Protein AF-A0AAV4H2H3-F1 (afdb_monomer)

Mean predicted aligned error: 12.53 Å

pLDDT: mean 71.93, std 10.94, range [43.22, 87.69]

Radius of gyration: 20.44 Å; Cα contacts (8 Å, |Δi|>4): 26; chains: 1; bounding box: 46×35×58 Å

Organism: NCBI:txid1093978

Solvent-accessible surface area (backbone atoms only — not comparable to full-atom values): 6249 Å² total; per-residue (Å²): 137,91,78,90,56,102,70,83,74,75,94,74,80,54,71,66,61,53,30,63,75,64,73,47,76,57,66,66,61,58,50,51,55,53,51,52,53,50,51,44,55,45,59,56,46,66,82,89,41,76,61,50,53,61,79,68,62,70,80,91,57,91,74,62,92,84,56,74,91,72,46,74,64,57,55,47,51,54,53,38,60,72,64,80,49,54,73,68,59,52,49,54,64,45,64,104

Secondary structure (DSSP, 8-state):
---SSS----S---HHHHHHHHTPPPHHHHHHHHHHHHHHHHHTS-TTSHHHHHHH----S---TTS-S--HHHHHHHHHHHTT--HHHHHHHHH-

Sequence (96 aa):
MKRIISIRWPDIVSNADSWENTQQQPMRVKMTKRKWRWIGHTLRKPRQGFTTQSLVWNPLRRIARERPRTTCKIETEVEVASTEKTWKELEEIASR

Structure (mmCIF, N/CA/C/O backbone):
data_AF-A0AAV4H2H3-F1
#
_entry.id   AF-A0AAV4H2H3-F1
#
loop_
_atom_site.group_PDB
_atom_site.id
_atom_site.type_symbol
_atom_site.label_atom_id
_atom_site.label_alt_id
_atom_site.label_comp_id
_atom_site.label_asym_id
_atom_site.label_entity_id
_atom_site.label_seq_id
_atom_site.pdbx_PDB_ins_code
_atom_site.Cartn_x
_atom_site.Cartn_y
_atom_site.Cartn_z
_atom_site.occupancy
_atom_site.B_iso_or_equiv
_atom_site.auth_seq_id
_atom_site.auth_comp_id
_atom_site.auth_asym_id
_atom_site.auth_atom_id
_atom_site.pdbx_PDB_model_num
ATOM 1 N N . MET A 1 1 ? 21.384 8.048 -33.868 1.00 50.41 1 MET A N 1
ATOM 2 C CA . MET A 1 1 ? 21.878 6.815 -33.211 1.00 50.41 1 MET A CA 1
ATOM 3 C C . MET A 1 1 ? 23.384 6.917 -32.995 1.00 50.41 1 MET A C 1
ATOM 5 O O . MET A 1 1 ? 24.111 7.023 -33.976 1.00 50.41 1 MET A O 1
ATOM 9 N N . LYS A 1 2 ? 23.855 6.945 -31.741 1.00 51.78 2 LYS A N 1
ATOM 10 C CA . LYS A 1 2 ? 25.292 6.986 -31.410 1.00 51.78 2 LYS A CA 1
ATOM 11 C C . LYS A 1 2 ? 25.817 5.554 -31.267 1.00 51.78 2 LYS A C 1
ATOM 13 O O . LYS A 1 2 ? 25.482 4.864 -30.314 1.00 51.78 2 LYS A O 1
ATOM 18 N N . ARG A 1 3 ? 26.602 5.116 -32.252 1.00 52.34 3 ARG A N 1
ATOM 19 C CA . ARG A 1 3 ? 27.241 3.794 -32.345 1.00 52.34 3 ARG A CA 1
ATOM 20 C C . ARG A 1 3 ? 28.724 3.993 -32.040 1.00 52.34 3 ARG A C 1
ATOM 22 O O . ARG A 1 3 ? 29.484 4.331 -32.936 1.00 52.34 3 ARG A O 1
ATOM 29 N N . ILE A 1 4 ? 29.111 3.905 -30.772 1.00 60.72 4 ILE A N 1
ATOM 30 C CA . ILE A 1 4 ? 30.532 4.038 -30.391 1.00 60.72 4 ILE A CA 1
ATOM 31 C C . ILE A 1 4 ? 31.162 2.660 -30.148 1.00 60.72 4 ILE A C 1
ATOM 33 O O . ILE A 1 4 ? 32.369 2.508 -30.250 1.00 60.72 4 ILE A O 1
ATOM 37 N N . ILE A 1 5 ? 30.347 1.624 -29.950 1.00 68.00 5 ILE A N 1
ATOM 38 C CA . ILE A 1 5 ? 30.743 0.212 -29.913 1.00 68.00 5 ILE A CA 1
ATOM 39 C C . ILE A 1 5 ? 29.526 -0.558 -30.455 1.00 68.00 5 ILE A C 1
ATOM 41 O O . ILE A 1 5 ? 28.404 -0.072 -30.310 1.00 68.00 5 ILE A O 1
ATOM 45 N N . SER A 1 6 ? 29.702 -1.696 -31.123 1.00 63.84 6 SER A N 1
ATOM 46 C CA . SER A 1 6 ? 28.677 -2.514 -31.814 1.00 63.84 6 SER A CA 1
ATOM 47 C C . SER A 1 6 ? 27.568 -3.112 -30.919 1.00 63.84 6 SER A C 1
ATOM 49 O O . SER A 1 6 ? 26.986 -4.145 -31.236 1.00 63.84 6 SER A O 1
ATOM 51 N N . ILE A 1 7 ? 27.245 -2.464 -29.805 1.00 71.12 7 ILE A N 1
ATOM 52 C CA . ILE A 1 7 ? 26.227 -2.858 -28.840 1.00 71.12 7 ILE A CA 1
ATOM 53 C C . ILE A 1 7 ? 24.941 -2.094 -29.173 1.00 71.12 7 ILE A C 1
ATOM 55 O O . ILE A 1 7 ? 24.898 -0.861 -29.138 1.00 71.12 7 ILE A O 1
ATOM 59 N N . ARG A 1 8 ? 23.886 -2.832 -29.533 1.00 66.50 8 ARG A N 1
ATOM 60 C CA . ARG A 1 8 ? 22.549 -2.286 -29.793 1.00 66.50 8 ARG A CA 1
ATOM 61 C C . ARG A 1 8 ? 21.859 -2.028 -28.455 1.00 66.50 8 ARG A C 1
ATOM 63 O O . ARG A 1 8 ? 21.451 -2.971 -27.787 1.00 66.50 8 ARG A O 1
ATOM 70 N N . TRP A 1 9 ? 21.728 -0.762 -28.071 1.00 68.50 9 TRP A N 1
ATOM 71 C CA . TRP A 1 9 ? 20.892 -0.387 -26.934 1.00 68.50 9 TRP A CA 1
ATOM 72 C C . TRP A 1 9 ? 19.415 -0.517 -27.328 1.00 68.50 9 TRP A C 1
ATOM 74 O O . TRP A 1 9 ? 19.046 -0.011 -28.390 1.00 68.50 9 TRP A O 1
ATOM 84 N N . PRO A 1 10 ? 18.568 -1.195 -26.534 1.00 64.25 10 PRO A N 1
ATOM 85 C CA . PRO A 1 10 ? 17.128 -1.087 -26.715 1.00 64.25 10 PRO A CA 1
ATOM 86 C C . PRO A 1 10 ? 16.713 0.366 -26.456 1.00 64.25 10 PRO A C 1
ATOM 88 O O . PRO A 1 10 ? 16.971 0.906 -25.382 1.00 64.25 10 PRO A O 1
ATOM 91 N N . ASP A 1 11 ? 16.100 1.004 -27.456 1.00 69.88 11 ASP A N 1
ATOM 92 C CA . ASP A 1 11 ? 15.729 2.424 -27.405 1.00 69.88 11 ASP A CA 1
ATOM 93 C C . ASP A 1 11 ? 14.647 2.722 -26.343 1.00 69.88 11 ASP A C 1
ATOM 95 O O . ASP A 1 11 ? 14.519 3.863 -25.905 1.00 69.88 11 ASP A O 1
ATOM 99 N N . ILE A 1 12 ? 13.885 1.711 -25.897 1.00 71.94 12 ILE A N 1
ATOM 100 C CA . ILE A 1 12 ? 12.853 1.825 -24.854 1.00 71.94 12 ILE A CA 1
ATOM 101 C C . ILE A 1 12 ? 12.788 0.500 -24.079 1.00 71.94 12 ILE A C 1
ATOM 103 O O . ILE A 1 12 ? 12.283 -0.493 -24.594 1.00 71.94 12 ILE A O 1
ATOM 107 N N . VAL A 1 13 ? 13.290 0.466 -22.842 1.00 74.88 13 VAL A N 1
ATOM 108 C CA . VAL A 1 13 ? 13.047 -0.659 -21.922 1.00 74.88 13 VAL A CA 1
ATOM 109 C C . VAL A 1 13 ? 11.804 -0.330 -21.109 1.00 74.88 13 VAL A C 1
ATOM 111 O O . VAL A 1 13 ? 11.798 0.634 -20.342 1.00 74.88 13 VAL A O 1
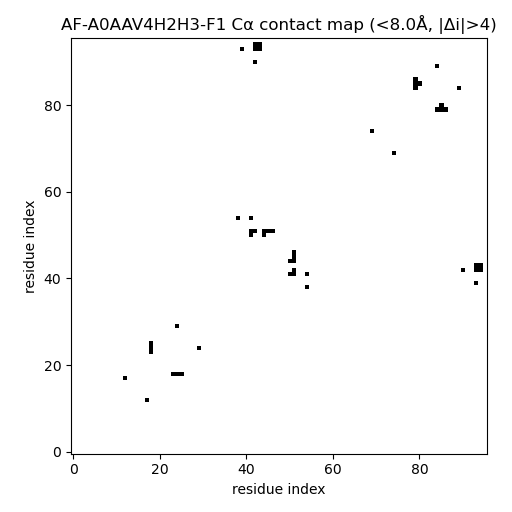ATOM 114 N N . SER A 1 14 ? 10.742 -1.116 -21.283 1.00 78.19 14 SER A N 1
ATOM 115 C CA . SER A 1 14 ? 9.566 -1.005 -20.427 1.00 78.19 14 SER A CA 1
ATOM 116 C C . SER A 1 14 ? 9.901 -1.513 -19.026 1.00 78.19 14 SER A C 1
ATOM 118 O O . SER A 1 14 ? 10.535 -2.555 -18.851 1.00 78.19 14 SER A O 1
ATOM 120 N N . ASN A 1 15 ? 9.429 -0.803 -17.999 1.00 74.50 15 ASN A N 1
ATOM 121 C CA . ASN A 1 15 ? 9.551 -1.271 -16.618 1.00 74.50 15 ASN A CA 1
ATOM 122 C C . ASN A 1 15 ? 8.848 -2.622 -16.408 1.00 74.50 15 ASN A C 1
ATOM 124 O O . ASN A 1 15 ? 9.277 -3.386 -15.551 1.00 74.50 15 ASN A O 1
ATOM 128 N N . ALA A 1 16 ? 7.795 -2.920 -17.178 1.00 76.94 16 ALA A N 1
ATOM 129 C CA . ALA A 1 16 ? 7.094 -4.201 -17.103 1.00 76.94 16 ALA A CA 1
ATOM 130 C C . ALA A 1 16 ? 8.015 -5.371 -17.494 1.00 76.94 16 ALA A C 1
ATOM 132 O O . ALA A 1 16 ? 8.181 -6.294 -16.698 1.00 76.94 16 ALA A O 1
ATOM 133 N N . ASP A 1 17 ? 8.701 -5.258 -18.636 1.00 77.00 17 ASP A N 1
ATOM 134 C CA . ASP A 1 17 ? 9.627 -6.283 -19.142 1.00 77.00 17 ASP A CA 1
ATOM 135 C C . ASP A 1 17 ? 10.820 -6.502 -18.197 1.00 77.00 17 ASP A C 1
ATOM 137 O O . ASP A 1 17 ? 11.338 -7.611 -18.050 1.00 77.00 17 ASP A O 1
ATOM 141 N N . SER A 1 18 ? 11.268 -5.440 -17.521 1.00 77.94 18 SER A N 1
ATOM 142 C CA . SER A 1 18 ? 12.351 -5.520 -16.534 1.00 77.94 18 SER A CA 1
ATOM 143 C C . SER A 1 18 ? 11.932 -6.294 -15.275 1.00 77.94 18 SER A C 1
ATOM 145 O O . SER A 1 18 ? 12.692 -7.125 -14.766 1.00 77.94 18 SER A O 1
ATOM 147 N N . TRP A 1 19 ? 10.706 -6.083 -14.782 1.00 79.19 19 TRP A N 1
ATOM 148 C CA . TRP A 1 19 ? 10.178 -6.815 -13.622 1.00 79.19 19 TRP A CA 1
ATOM 149 C C . TRP A 1 19 ? 9.892 -8.285 -13.922 1.00 79.19 19 TRP A C 1
ATOM 151 O O . TRP A 1 19 ? 10.147 -9.134 -13.066 1.00 79.19 19 TRP A O 1
ATOM 161 N N . GLU A 1 20 ? 9.414 -8.589 -15.127 1.00 78.25 20 GLU A N 1
ATOM 162 C CA . GLU A 1 20 ? 9.151 -9.958 -15.573 1.00 78.25 20 GLU A CA 1
ATOM 163 C C . GLU A 1 20 ? 10.445 -10.780 -15.662 1.00 78.25 20 GLU A C 1
ATOM 165 O O . GLU A 1 20 ? 10.538 -11.854 -15.069 1.00 78.25 20 GLU A O 1
ATOM 170 N N . ASN A 1 21 ? 11.491 -10.223 -16.280 1.00 81.19 21 ASN A N 1
ATOM 171 C CA . ASN A 1 21 ? 12.787 -10.897 -16.413 1.00 81.19 21 ASN A CA 1
ATOM 172 C C . ASN A 1 21 ? 13.512 -11.101 -15.078 1.00 81.19 21 ASN A C 1
ATOM 174 O O . ASN A 1 21 ? 14.188 -12.108 -14.877 1.00 81.19 21 ASN A O 1
ATOM 178 N N . THR A 1 22 ? 13.395 -10.147 -14.155 1.00 82.19 22 THR A N 1
ATOM 179 C CA . THR A 1 22 ? 14.069 -10.232 -12.850 1.00 82.19 22 THR A CA 1
ATOM 180 C C . THR A 1 22 ? 13.263 -11.005 -11.805 1.00 82.19 22 THR A C 1
ATOM 182 O O . THR A 1 22 ? 13.764 -11.223 -10.701 1.00 82.19 22 THR A O 1
ATOM 185 N N . GLN A 1 23 ? 12.020 -11.405 -12.115 1.00 81.31 23 GLN A N 1
ATOM 186 C CA . GLN A 1 23 ? 11.046 -11.951 -11.157 1.00 81.31 23 GLN A CA 1
ATOM 187 C C . GLN A 1 23 ? 10.860 -11.051 -9.917 1.00 81.31 23 GLN A C 1
ATOM 189 O O . GLN A 1 23 ? 10.479 -11.501 -8.830 1.00 81.31 23 GLN A O 1
ATOM 194 N N . GLN A 1 24 ? 11.152 -9.752 -10.044 1.00 80.12 24 GLN A N 1
ATOM 195 C CA . GLN A 1 24 ? 11.099 -8.810 -8.935 1.00 80.12 24 GLN A CA 1
ATOM 196 C C . GLN A 1 24 ? 9.742 -8.119 -8.885 1.00 80.12 24 GLN A C 1
ATOM 198 O O . GLN A 1 24 ? 9.253 -7.559 -9.858 1.00 80.12 24 GLN A O 1
ATOM 203 N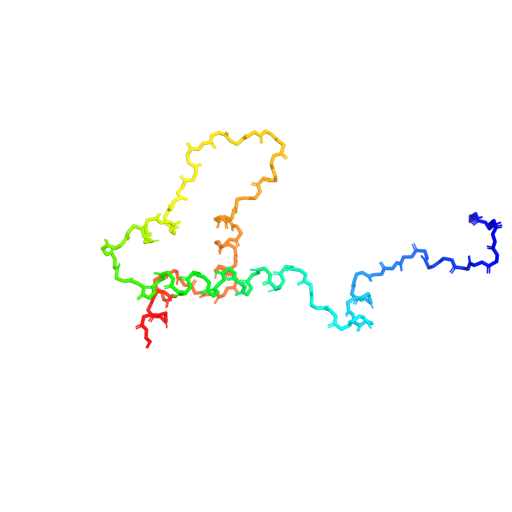 N . GLN A 1 25 ? 9.143 -8.094 -7.694 1.00 80.38 25 GLN A N 1
ATOM 204 C CA . GLN A 1 25 ? 7.925 -7.317 -7.488 1.00 80.38 25 GLN A CA 1
ATOM 205 C C . GLN A 1 2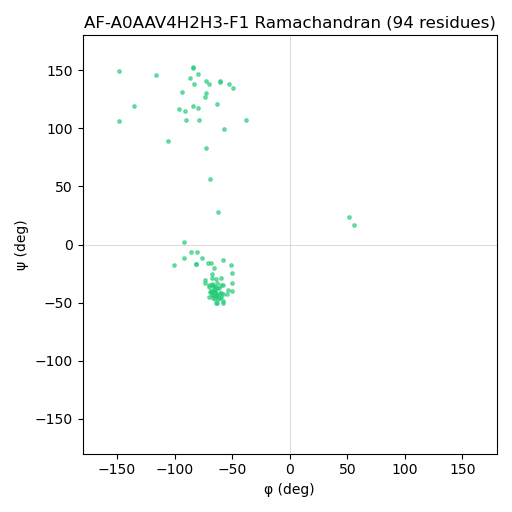5 ? 8.233 -5.813 -7.463 1.00 80.38 25 GLN A C 1
ATOM 207 O O . GLN A 1 25 ? 9.201 -5.417 -6.794 1.00 80.38 25 GLN A O 1
ATOM 212 N N . PRO A 1 26 ? 7.363 -4.974 -8.062 1.00 84.56 26 PRO A N 1
ATOM 213 C CA . PRO A 1 26 ? 7.491 -3.528 -7.997 1.00 84.56 26 PRO A CA 1
ATOM 214 C C . PRO A 1 26 ? 7.610 -3.048 -6.552 1.00 84.56 26 PRO A C 1
ATOM 216 O O . PRO A 1 26 ? 6.878 -3.497 -5.661 1.00 84.56 26 PRO A O 1
ATOM 219 N N . MET A 1 27 ? 8.501 -2.084 -6.320 1.00 81.25 27 MET A N 1
ATOM 220 C CA . MET A 1 27 ? 8.759 -1.542 -4.982 1.00 81.25 27 MET A CA 1
ATOM 221 C C . MET A 1 27 ? 7.468 -1.070 -4.294 1.00 81.25 27 MET A C 1
ATOM 223 O O . MET A 1 27 ? 7.256 -1.350 -3.114 1.00 81.25 27 MET A O 1
ATOM 227 N N . ARG A 1 28 ? 6.551 -0.454 -5.054 1.00 80.75 28 ARG A N 1
ATOM 228 C CA . ARG A 1 28 ? 5.233 -0.017 -4.570 1.00 80.75 28 ARG A CA 1
ATOM 229 C C . ARG A 1 28 ? 4.434 -1.155 -3.927 1.00 80.75 28 ARG A C 1
ATOM 231 O O . ARG A 1 28 ? 3.857 -0.965 -2.860 1.00 80.75 28 ARG A O 1
ATOM 238 N N . VAL A 1 29 ? 4.436 -2.350 -4.517 1.00 83.94 29 VAL A N 1
ATOM 239 C CA . VAL A 1 29 ? 3.702 -3.520 -3.996 1.00 83.94 29 VAL A CA 1
ATOM 240 C C . VAL A 1 29 ? 4.328 -4.020 -2.690 1.00 83.94 29 VAL A C 1
ATOM 242 O O . VAL A 1 29 ? 3.629 -4.339 -1.728 1.00 83.94 29 VAL A O 1
ATOM 245 N N . LYS A 1 30 ? 5.662 -4.029 -2.600 1.00 86.88 30 LYS A N 1
ATOM 246 C CA . LYS A 1 30 ? 6.369 -4.413 -1.366 1.00 86.88 30 LYS A CA 1
ATOM 247 C C . LYS A 1 30 ? 6.125 -3.407 -0.237 1.00 86.88 30 LYS A C 1
ATOM 249 O O . LYS A 1 30 ? 5.889 -3.811 0.904 1.00 86.88 30 LYS A O 1
ATOM 254 N N . MET A 1 31 ? 6.174 -2.112 -0.547 1.00 84.12 31 MET A N 1
ATOM 255 C CA . MET A 1 31 ? 5.960 -1.034 0.421 1.00 84.12 31 MET A CA 1
ATOM 256 C C . MET A 1 31 ? 4.522 -1.018 0.940 1.00 84.12 31 MET A C 1
ATOM 258 O O . MET A 1 31 ? 4.325 -1.000 2.153 1.00 84.12 31 MET A O 1
ATOM 262 N N . THR A 1 32 ? 3.529 -1.126 0.054 1.00 83.50 32 THR A N 1
ATOM 263 C CA . THR A 1 32 ? 2.109 -1.212 0.437 1.00 83.50 32 THR A CA 1
ATOM 264 C C . THR A 1 32 ? 1.840 -2.439 1.303 1.00 83.50 32 THR A C 1
ATOM 266 O O . THR A 1 32 ? 1.280 -2.307 2.387 1.00 83.50 32 THR A O 1
ATOM 269 N N . LYS A 1 33 ? 2.344 -3.623 0.933 1.00 86.81 33 LYS A N 1
ATOM 270 C CA . LYS A 1 33 ? 2.200 -4.837 1.757 1.00 86.81 33 LYS A CA 1
ATOM 271 C C . LYS A 1 33 ? 2.780 -4.674 3.165 1.00 86.81 33 LYS A C 1
ATOM 273 O O . LYS A 1 33 ? 2.172 -5.117 4.138 1.00 86.81 33 LYS A O 1
ATOM 278 N N . ARG A 1 34 ? 3.959 -4.055 3.299 1.00 87.69 34 ARG A N 1
ATOM 279 C CA . ARG A 1 34 ? 4.583 -3.785 4.610 1.00 87.69 34 ARG A CA 1
ATOM 280 C C . ARG A 1 34 ? 3.790 -2.757 5.418 1.00 87.69 34 ARG A C 1
ATOM 282 O O . ARG A 1 34 ? 3.555 -2.979 6.602 1.00 87.69 34 ARG A O 1
ATOM 289 N N . LYS A 1 35 ? 3.336 -1.685 4.771 1.00 84.25 35 LYS A N 1
ATOM 290 C CA . LYS A 1 35 ? 2.489 -0.640 5.356 1.00 84.25 35 LYS A CA 1
ATOM 291 C C . LYS A 1 35 ? 1.182 -1.221 5.904 1.00 84.25 35 LYS A C 1
ATOM 293 O O . LYS A 1 35 ? 0.890 -1.027 7.076 1.00 84.25 35 LYS A O 1
ATOM 298 N N . TRP A 1 36 ? 0.457 -2.015 5.118 1.00 84.12 36 TRP A N 1
ATOM 299 C CA . TRP A 1 36 ? -0.802 -2.642 5.540 1.00 84.12 36 TRP A CA 1
ATOM 300 C C . TRP A 1 36 ? -0.624 -3.691 6.643 1.00 84.12 36 TRP A C 1
ATOM 302 O O . TRP A 1 36 ? -1.449 -3.769 7.550 1.00 84.12 36 TRP A O 1
ATOM 312 N N . ARG A 1 37 ? 0.490 -4.440 6.641 1.00 86.69 37 ARG A N 1
ATOM 313 C CA . ARG A 1 37 ? 0.861 -5.308 7.776 1.00 86.69 37 ARG A CA 1
ATOM 314 C C . ARG A 1 37 ? 1.044 -4.514 9.071 1.00 86.69 37 ARG A C 1
ATOM 316 O O . ARG A 1 37 ? 0.596 -4.968 10.120 1.00 86.69 37 ARG A O 1
ATOM 323 N N . TRP A 1 38 ? 1.687 -3.349 9.000 1.00 83.38 38 TRP A N 1
ATOM 324 C CA . TRP A 1 38 ? 1.885 -2.480 10.160 1.00 83.38 38 TRP A CA 1
ATOM 325 C C . TRP A 1 38 ? 0.572 -1.838 10.626 1.00 83.38 38 TRP A C 1
ATOM 327 O O . TRP A 1 38 ? 0.268 -1.902 11.812 1.00 83.38 38 TRP A O 1
ATOM 337 N N . ILE A 1 39 ? -0.251 -1.321 9.705 1.00 82.12 39 ILE A N 1
ATOM 338 C CA . ILE A 1 39 ? -1.574 -0.756 10.024 1.00 82.12 39 ILE A CA 1
ATOM 339 C C . ILE A 1 39 ? -2.452 -1.808 10.709 1.00 82.12 39 ILE A C 1
ATOM 341 O O . ILE A 1 39 ? -2.980 -1.546 11.784 1.00 82.12 39 ILE A O 1
ATOM 345 N N . GLY A 1 40 ? -2.542 -3.021 10.156 1.00 84.81 40 GLY A N 1
ATOM 346 C CA . GLY A 1 40 ? -3.310 -4.108 10.768 1.00 84.81 40 GLY A CA 1
ATOM 347 C C . GLY A 1 40 ? -2.792 -4.511 12.154 1.00 84.81 40 GLY A C 1
ATOM 348 O O . GLY A 1 40 ? -3.586 -4.785 13.049 1.00 84.81 40 GLY A O 1
ATOM 349 N N . HIS A 1 41 ? -1.471 -4.501 12.371 1.00 83.19 41 HIS A N 1
ATOM 350 C CA . HIS A 1 41 ? -0.900 -4.739 13.701 1.00 83.19 41 HIS A CA 1
ATOM 351 C C . HIS A 1 41 ? -1.296 -3.647 14.701 1.00 83.19 41 HIS A C 1
ATOM 353 O O . HIS A 1 41 ? -1.641 -3.956 15.840 1.00 83.19 41 HIS A O 1
ATOM 359 N N . THR A 1 42 ? -1.267 -2.384 14.276 1.00 79.25 42 THR A N 1
ATOM 360 C CA . THR A 1 42 ? -1.653 -1.244 15.111 1.00 79.25 42 THR A CA 1
ATOM 361 C C . THR A 1 42 ? -3.146 -1.259 15.436 1.00 79.25 42 THR A C 1
ATOM 363 O O . THR A 1 42 ? -3.504 -1.018 16.583 1.00 79.25 42 THR A O 1
ATOM 366 N N . LEU A 1 43 ? -4.007 -1.611 14.476 1.00 77.88 43 LEU A N 1
ATOM 367 C CA . LEU A 1 43 ? -5.459 -1.710 14.674 1.00 77.88 43 LEU A CA 1
ATOM 368 C C . LEU A 1 43 ? -5.867 -2.804 15.672 1.00 77.88 43 LEU A C 1
ATOM 370 O O . LEU A 1 43 ? -6.851 -2.644 16.382 1.00 77.88 43 LEU A O 1
ATOM 374 N N . ARG A 1 44 ? -5.086 -3.885 15.786 1.00 81.50 44 ARG A N 1
ATOM 375 C CA . ARG A 1 44 ? -5.314 -4.963 16.769 1.00 81.50 44 ARG A CA 1
ATOM 376 C C . ARG A 1 44 ? -4.913 -4.606 18.199 1.00 81.50 44 ARG A C 1
ATOM 378 O O . ARG A 1 44 ? -5.179 -5.378 19.119 1.00 81.50 44 ARG A O 1
ATOM 385 N N . LYS A 1 45 ? -4.204 -3.495 18.411 1.00 78.94 45 LYS A N 1
ATOM 386 C CA . LYS A 1 45 ? -3.820 -3.059 19.759 1.00 78.94 45 LYS A CA 1
ATOM 387 C C . LYS A 1 45 ? -5.010 -2.367 20.439 1.00 78.94 45 LYS A C 1
ATOM 389 O O . LYS A 1 45 ? -5.784 -1.685 19.775 1.00 78.94 45 LYS A O 1
ATOM 394 N N . PRO A 1 46 ? -5.152 -2.494 21.770 1.00 74.06 46 PRO A N 1
ATOM 395 C CA . PRO A 1 46 ? -6.214 -1.809 22.497 1.00 74.06 46 PRO A CA 1
ATOM 396 C C . PRO A 1 46 ? -6.090 -0.285 22.351 1.00 74.06 46 PRO A C 1
ATOM 398 O O . PRO A 1 46 ? -4.992 0.272 22.430 1.00 74.06 46 PRO A O 1
ATOM 401 N N . ARG A 1 47 ? -7.239 0.394 22.209 1.00 65.56 47 ARG A N 1
ATOM 402 C CA . ARG A 1 47 ? -7.360 1.848 21.950 1.00 65.56 47 ARG A CA 1
ATOM 403 C C . ARG A 1 47 ? -6.694 2.752 22.999 1.00 65.56 47 ARG A C 1
ATOM 405 O O . ARG A 1 47 ? -6.514 3.936 22.742 1.00 65.56 47 ARG A O 1
ATOM 412 N N . GLN A 1 48 ? -6.315 2.210 24.158 1.00 70.31 48 GLN A N 1
ATOM 413 C CA . GLN A 1 48 ? -5.643 2.935 25.244 1.00 70.31 48 GLN A CA 1
ATOM 414 C C . GLN A 1 48 ? -4.125 3.120 25.021 1.00 70.31 48 GLN A C 1
ATOM 416 O O . GLN A 1 48 ? -3.478 3.820 25.793 1.00 70.31 48 GLN A O 1
ATOM 421 N N . GLY A 1 49 ? -3.535 2.527 23.974 1.00 66.12 49 GLY A N 1
ATOM 422 C CA . GLY A 1 49 ? -2.113 2.696 23.649 1.00 66.12 49 GLY A CA 1
ATOM 423 C C . GLY A 1 49 ? -1.813 3.924 22.775 1.00 66.12 49 GLY A C 1
ATOM 424 O O . GLY A 1 49 ? -2.542 4.204 21.821 1.00 66.12 49 GLY A O 1
ATOM 425 N N . PHE A 1 50 ? -0.675 4.589 23.030 1.00 60.22 50 PHE A N 1
ATOM 426 C CA . PHE A 1 50 ? -0.088 5.667 22.201 1.00 60.22 50 PHE A CA 1
ATOM 427 C C . PHE A 1 50 ? 0.017 5.297 20.704 1.00 60.22 50 PHE A C 1
ATOM 429 O O . PHE A 1 50 ? -0.031 6.151 19.820 1.00 60.22 50 PHE A O 1
ATOM 436 N N . THR A 1 51 ? 0.077 3.999 20.398 1.00 59.12 51 THR A N 1
ATOM 437 C CA . THR A 1 51 ? 0.047 3.423 19.048 1.00 59.12 51 THR A CA 1
ATOM 438 C C . THR A 1 51 ? -1.205 3.783 18.242 1.00 59.12 51 THR A C 1
ATOM 440 O O . THR A 1 51 ? -1.088 4.014 17.042 1.00 59.12 51 THR A O 1
ATOM 443 N N . THR A 1 52 ? -2.382 3.915 18.855 1.00 60.19 52 THR A N 1
ATOM 444 C CA . THR A 1 52 ? -3.629 4.281 18.143 1.00 60.19 52 THR A CA 1
ATOM 445 C C . THR A 1 52 ? -3.573 5.718 17.616 1.00 60.19 52 THR A C 1
ATOM 447 O O . THR A 1 52 ? -4.047 6.026 16.524 1.00 60.19 52 THR A O 1
ATOM 450 N N . GLN A 1 53 ? -2.909 6.599 18.368 1.00 62.62 53 GLN A N 1
ATOM 451 C CA . GLN A 1 53 ? -2.707 8.001 18.009 1.00 62.62 53 GLN A CA 1
ATOM 452 C C . GLN A 1 53 ? -1.783 8.159 16.793 1.00 62.62 53 GLN A C 1
ATOM 454 O O . GLN A 1 53 ? -1.921 9.123 16.044 1.00 62.62 53 GLN A O 1
ATOM 459 N N . SER A 1 54 ? -0.899 7.184 16.543 1.00 60.72 54 SER A N 1
ATOM 460 C CA . SER A 1 54 ? 0.001 7.184 15.383 1.00 60.72 54 SER A CA 1
ATOM 461 C C . SER A 1 54 ? -0.722 7.019 14.038 1.00 60.72 54 SER A C 1
ATOM 463 O O . SER A 1 54 ? -0.259 7.567 13.042 1.00 60.72 54 SER A O 1
ATOM 465 N N . LEU A 1 55 ? -1.875 6.334 14.008 1.00 66.00 55 LEU A N 1
ATOM 466 C CA . LEU A 1 55 ? -2.716 6.211 12.805 1.00 66.00 55 LEU A CA 1
ATOM 467 C C . LEU A 1 55 ? -3.467 7.511 12.498 1.00 66.00 55 LEU A C 1
ATOM 469 O O . LEU A 1 55 ? -3.671 7.858 11.337 1.00 66.00 55 LEU A O 1
ATOM 473 N N . VAL A 1 56 ? -3.847 8.245 13.547 1.00 60.25 56 VAL A N 1
ATOM 474 C CA . VAL A 1 56 ? -4.519 9.549 13.453 1.00 60.25 56 VAL A CA 1
ATOM 475 C C . VAL A 1 56 ? -3.517 10.682 13.207 1.00 60.25 56 VAL A C 1
ATOM 477 O O . VAL A 1 56 ? -3.931 11.767 12.797 1.00 60.25 56 VAL A O 1
ATOM 480 N N . TRP A 1 57 ? -2.215 10.453 13.437 1.00 53.12 57 TRP A N 1
ATOM 481 C CA . TRP A 1 57 ? -1.195 11.499 13.473 1.00 53.12 57 TRP A CA 1
ATO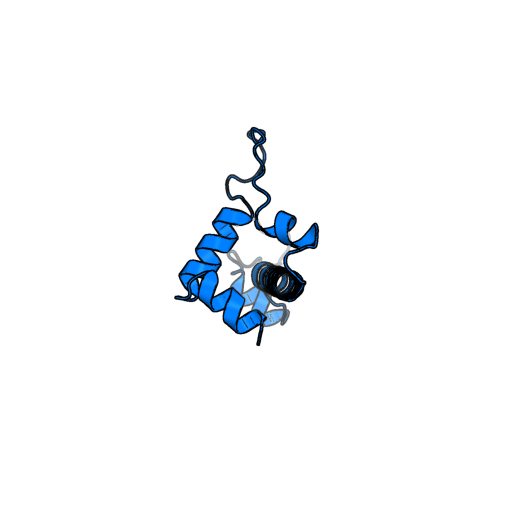M 482 C C . TRP A 1 57 ? -1.150 12.311 12.175 1.00 53.12 57 TRP A C 1
ATOM 484 O O . TRP A 1 57 ? -0.561 11.934 11.161 1.00 53.12 57 TRP A O 1
ATOM 494 N N . ASN A 1 58 ? -1.795 13.472 12.252 1.00 60.38 58 ASN A N 1
ATOM 495 C CA . ASN A 1 58 ? -1.806 14.514 11.252 1.00 60.38 58 ASN A CA 1
ATOM 496 C C . ASN A 1 58 ? -0.499 15.305 11.384 1.00 60.38 58 ASN A C 1
ATOM 498 O O . ASN A 1 58 ? -0.286 15.938 12.423 1.00 60.38 58 ASN A O 1
ATOM 502 N N . PRO A 1 59 ? 0.382 15.329 10.372 1.00 46.41 59 PRO A N 1
ATOM 503 C CA . PRO A 1 59 ? 1.504 16.244 10.388 1.00 46.41 59 PRO A CA 1
ATOM 504 C C . PRO A 1 59 ? 0.968 17.655 10.116 1.00 46.41 59 PRO A C 1
ATOM 506 O O . PRO A 1 59 ? 1.025 18.155 8.997 1.00 46.41 59 PRO A O 1
ATOM 509 N N . LEU A 1 60 ? 0.476 18.329 11.157 1.00 44.56 60 LEU A N 1
ATOM 510 C CA . LEU A 1 60 ? 0.215 19.773 11.182 1.00 44.56 60 LEU A CA 1
ATOM 511 C C . LEU A 1 60 ? 1.545 20.546 11.170 1.00 44.56 60 LEU A C 1
ATOM 513 O O . LEU A 1 60 ? 1.860 21.326 12.064 1.00 44.56 60 LEU A O 1
ATOM 517 N N . ARG A 1 61 ? 2.387 20.296 10.167 1.00 43.22 61 ARG A N 1
ATOM 518 C CA . ARG A 1 61 ? 3.625 21.038 9.942 1.00 43.22 61 ARG A CA 1
ATOM 519 C C . ARG A 1 61 ? 3.742 21.367 8.467 1.00 43.22 61 ARG A C 1
ATOM 521 O O . ARG A 1 61 ? 3.805 20.480 7.623 1.0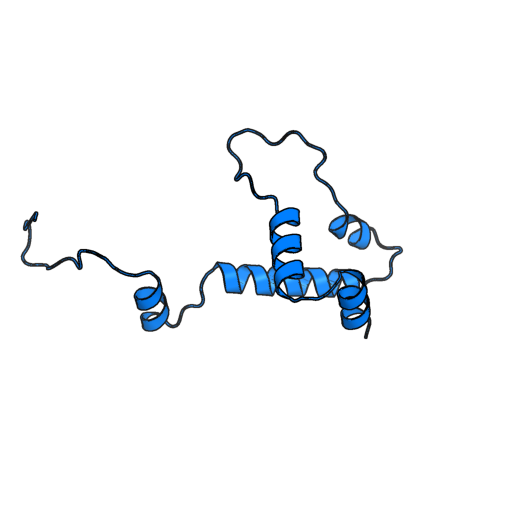0 43.22 61 ARG A O 1
ATOM 528 N N . ARG A 1 62 ? 3.776 22.674 8.198 1.00 52.41 62 ARG A N 1
ATOM 529 C CA . ARG A 1 62 ? 4.099 23.310 6.919 1.00 52.41 62 ARG A CA 1
ATOM 530 C C . ARG A 1 62 ? 5.225 22.538 6.221 1.00 52.41 62 ARG A C 1
ATOM 532 O O . ARG A 1 62 ? 6.366 22.554 6.674 1.00 52.41 62 ARG A O 1
ATOM 539 N N . ILE A 1 63 ? 4.864 21.822 5.162 1.00 53.97 63 ILE A N 1
ATOM 540 C CA . ILE A 1 63 ? 5.769 20.967 4.394 1.00 53.97 63 ILE A CA 1
ATOM 541 C C . ILE A 1 63 ? 6.682 21.883 3.568 1.00 53.97 63 ILE A C 1
ATOM 543 O O . ILE A 1 63 ? 6.197 22.767 2.863 1.00 53.97 63 ILE A O 1
ATOM 547 N N . ALA A 1 64 ? 8.000 21.703 3.678 1.00 60.41 64 ALA A N 1
ATOM 548 C CA . ALA A 1 64 ? 8.955 22.379 2.805 1.00 60.41 64 ALA A CA 1
ATOM 549 C C . ALA A 1 64 ? 8.690 21.985 1.340 1.00 60.41 64 ALA A C 1
ATOM 551 O O . ALA A 1 64 ? 8.409 20.820 1.059 1.00 60.41 64 ALA A O 1
ATOM 552 N N . ARG A 1 65 ? 8.787 22.955 0.420 1.00 59.47 65 ARG A N 1
ATOM 553 C CA . ARG A 1 65 ? 8.441 22.854 -1.018 1.00 59.47 65 ARG A CA 1
ATOM 554 C C . ARG A 1 65 ? 9.059 21.664 -1.770 1.00 59.47 65 ARG A C 1
ATOM 556 O O . ARG A 1 65 ? 8.585 21.330 -2.848 1.00 59.47 65 ARG A O 1
ATOM 563 N N . GLU A 1 66 ? 10.095 21.055 -1.211 1.00 67.38 66 GLU A N 1
ATOM 564 C CA . GLU A 1 66 ? 10.915 20.016 -1.836 1.00 67.38 66 GLU A CA 1
ATOM 565 C C . GLU A 1 66 ? 10.436 18.584 -1.548 1.00 67.38 66 GLU A C 1
ATOM 567 O O . GLU A 1 66 ? 10.886 17.642 -2.196 1.00 67.38 66 GLU A O 1
ATOM 572 N N . ARG A 1 67 ? 9.512 18.380 -0.596 1.00 60.72 67 ARG A N 1
ATOM 573 C CA . ARG A 1 67 ? 8.975 17.041 -0.310 1.00 60.72 67 ARG A CA 1
ATOM 574 C C . ARG A 1 67 ? 7.847 16.702 -1.295 1.00 60.72 67 ARG A C 1
ATOM 576 O O . ARG A 1 67 ? 7.004 17.567 -1.542 1.00 60.72 67 ARG A O 1
ATOM 583 N N . PRO A 1 68 ? 7.775 15.462 -1.820 1.00 57.25 68 PRO A N 1
ATOM 584 C CA . PRO A 1 68 ? 6.672 15.037 -2.674 1.00 57.25 68 PRO A CA 1
ATOM 585 C C . PRO A 1 68 ? 5.315 15.385 -2.055 1.00 57.25 68 PRO A C 1
ATOM 587 O O . PRO A 1 68 ? 5.081 15.212 -0.858 1.00 57.25 68 PRO A O 1
ATOM 590 N N . ARG A 1 69 ? 4.445 15.937 -2.905 1.00 59.25 69 ARG A N 1
ATOM 591 C CA . ARG A 1 69 ? 3.176 16.581 -2.540 1.00 59.25 69 ARG A CA 1
ATOM 592 C C . ARG A 1 69 ? 2.134 15.590 -2.000 1.00 59.25 69 ARG A C 1
ATOM 594 O O . ARG A 1 69 ? 1.155 16.010 -1.387 1.00 59.25 69 ARG A O 1
ATOM 601 N N . THR A 1 70 ? 2.346 14.292 -2.213 1.00 63.53 70 THR A N 1
ATOM 602 C CA . THR A 1 70 ? 1.523 13.219 -1.660 1.00 63.53 70 THR A CA 1
ATOM 603 C C . THR A 1 70 ? 1.994 12.884 -0.246 1.00 63.53 70 THR A C 1
ATOM 605 O O . THR A 1 70 ? 3.142 12.516 -0.001 1.00 63.53 70 THR A O 1
ATOM 608 N N . THR A 1 71 ? 1.107 13.054 0.732 1.00 65.12 71 THR A N 1
ATOM 609 C CA 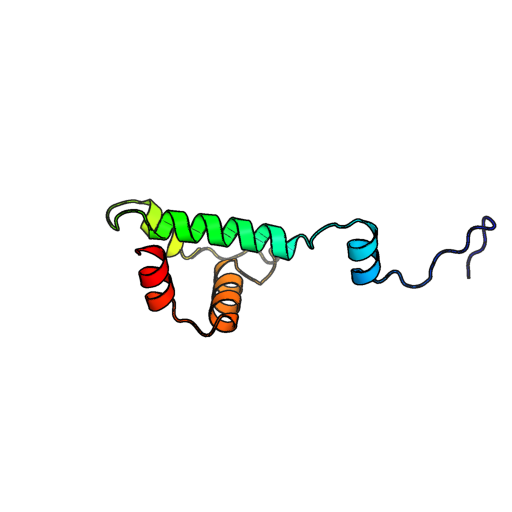. THR A 1 71 ? 1.358 12.575 2.093 1.00 65.12 71 THR A CA 1
ATOM 610 C C . THR A 1 71 ? 0.967 11.105 2.195 1.00 65.12 71 THR A C 1
ATOM 612 O O . THR A 1 71 ? 0.041 10.652 1.522 1.00 65.12 71 THR A O 1
ATOM 615 N N . CYS A 1 72 ? 1.627 10.369 3.096 1.00 65.00 72 CYS A N 1
ATOM 616 C CA . CYS A 1 72 ? 1.307 8.966 3.380 1.00 65.00 72 CYS A CA 1
ATOM 617 C C . CYS A 1 72 ? -0.200 8.768 3.652 1.00 65.00 72 CYS A C 1
ATOM 619 O O . CYS A 1 72 ? -0.766 7.759 3.246 1.00 65.00 72 CYS A O 1
ATOM 621 N N . LYS A 1 73 ? -0.879 9.758 4.256 1.00 65.81 73 LYS A N 1
ATOM 622 C CA . LYS A 1 73 ? -2.330 9.733 4.488 1.00 65.81 73 LYS A CA 1
ATOM 623 C C . LYS A 1 73 ? -3.139 9.730 3.185 1.00 65.81 73 LYS A C 1
ATOM 625 O O . LYS A 1 73 ? -3.948 8.829 3.018 1.00 65.81 73 LYS A O 1
ATOM 630 N N . ILE A 1 74 ? -2.864 10.646 2.251 1.00 69.50 74 ILE A N 1
ATOM 631 C CA . ILE A 1 74 ? -3.564 10.719 0.952 1.00 69.50 74 ILE A CA 1
ATOM 632 C C . ILE A 1 74 ? -3.382 9.413 0.175 1.00 69.50 74 ILE A C 1
ATOM 634 O O . ILE A 1 74 ? -4.342 8.854 -0.341 1.00 69.50 74 ILE A O 1
ATOM 638 N N . GLU A 1 75 ? -2.161 8.881 0.135 1.00 72.94 75 GLU A N 1
ATOM 639 C CA . GLU A 1 75 ? -1.892 7.610 -0.546 1.00 72.94 75 GLU A CA 1
ATOM 640 C C . GLU A 1 75 ? -2.629 6.442 0.117 1.00 72.94 75 GLU A C 1
ATOM 642 O O . GLU A 1 75 ? -3.120 5.554 -0.569 1.00 72.94 75 GLU A O 1
ATOM 647 N N . THR A 1 76 ? -2.753 6.453 1.448 1.00 74.38 76 THR A N 1
ATOM 648 C CA . THR A 1 76 ? -3.538 5.446 2.178 1.00 74.38 76 THR A CA 1
ATOM 649 C C . THR A 1 76 ? -5.032 5.591 1.923 1.00 74.38 76 THR A C 1
ATOM 651 O O . THR A 1 76 ? -5.696 4.586 1.734 1.00 74.38 76 THR A O 1
ATOM 654 N N . GLU A 1 77 ? -5.570 6.808 1.884 1.00 73.56 77 GLU A N 1
ATOM 655 C CA . GLU A 1 77 ? -6.985 7.057 1.584 1.00 73.56 77 GLU A CA 1
ATOM 656 C C . GLU A 1 77 ? -7.341 6.641 0.156 1.00 73.56 77 GLU A C 1
ATOM 658 O O . GLU A 1 77 ? -8.376 6.018 -0.050 1.00 73.56 77 GLU A O 1
ATOM 663 N N . VAL A 1 78 ? -6.462 6.898 -0.817 1.00 78.62 78 VAL A N 1
ATOM 664 C CA . VAL A 1 78 ? -6.618 6.410 -2.196 1.00 78.62 78 VAL A CA 1
ATOM 665 C C . VAL A 1 7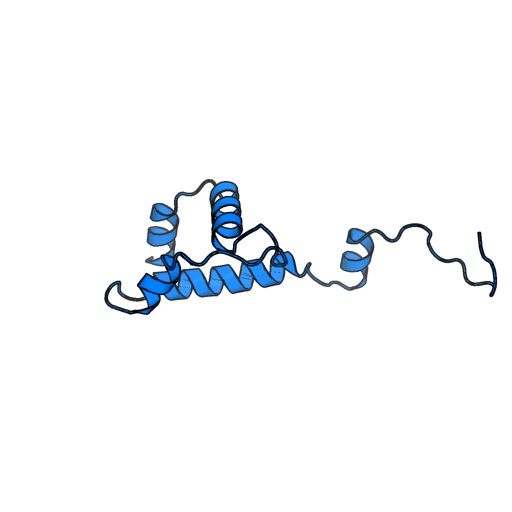8 ? -6.546 4.880 -2.250 1.00 78.62 78 VAL A C 1
ATOM 667 O O . VAL A 1 78 ? -7.335 4.254 -2.953 1.00 78.62 78 VAL A O 1
ATOM 670 N N . GLU A 1 79 ? -5.637 4.258 -1.494 1.00 78.75 79 GLU A N 1
ATOM 671 C CA . GLU A 1 79 ? -5.563 2.795 -1.376 1.00 78.75 79 GLU A CA 1
ATOM 672 C C . GLU A 1 79 ? -6.837 2.210 -0.744 1.00 78.75 79 GLU A C 1
ATOM 674 O O . GLU A 1 79 ? -7.378 1.239 -1.264 1.00 78.75 79 GLU A O 1
ATOM 679 N N . VAL A 1 80 ? -7.360 2.815 0.324 1.00 78.38 80 VAL A N 1
ATOM 680 C CA . VAL A 1 80 ? -8.624 2.411 0.966 1.00 78.38 80 VAL A CA 1
ATOM 681 C C . VAL A 1 80 ? -9.791 2.571 -0.007 1.00 78.38 80 VAL A C 1
ATOM 683 O O . VAL A 1 80 ? -10.561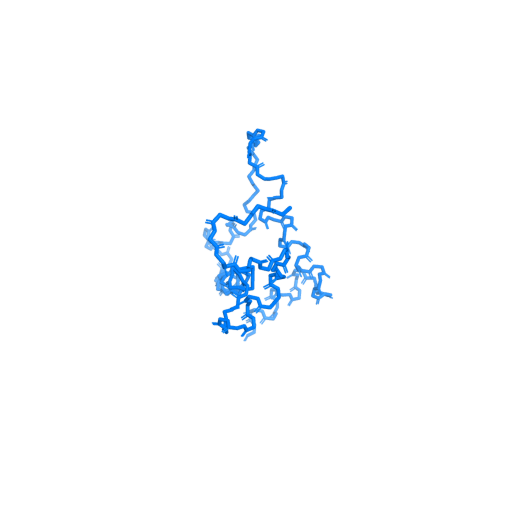 1.632 -0.197 1.00 78.38 80 VAL A O 1
ATOM 686 N N . ALA A 1 81 ? -9.878 3.713 -0.691 1.00 79.00 81 ALA A N 1
ATOM 687 C CA . ALA A 1 81 ? -10.908 3.972 -1.692 1.00 79.00 81 ALA A CA 1
ATOM 688 C C . ALA A 1 81 ? -10.860 2.952 -2.842 1.00 79.00 81 ALA A C 1
ATOM 690 O O . ALA A 1 81 ? -11.903 2.530 -3.326 1.00 79.00 81 ALA A O 1
ATOM 691 N N . SER A 1 82 ? -9.664 2.485 -3.224 1.00 78.94 82 SER A N 1
ATOM 692 C CA . SER A 1 82 ? -9.505 1.419 -4.223 1.00 78.94 82 SER A CA 1
ATOM 693 C C . SER A 1 82 ? -9.940 0.029 -3.744 1.00 78.94 82 SER A C 1
ATOM 695 O O . SER A 1 82 ? -10.130 -0.861 -4.565 1.00 78.94 82 SER A O 1
ATOM 697 N N . THR A 1 83 ? -10.096 -0.175 -2.430 1.00 75.88 83 THR A N 1
ATOM 698 C CA . THR A 1 83 ? -10.573 -1.442 -1.847 1.00 75.88 83 THR A CA 1
ATOM 699 C C . THR A 1 83 ? -12.089 -1.498 -1.638 1.00 75.88 83 THR A C 1
ATOM 701 O O . THR A 1 83 ? -12.562 -2.497 -1.103 1.00 75.88 83 THR A O 1
ATOM 704 N N . GLU A 1 84 ? -12.830 -0.450 -2.032 1.00 81.12 84 GLU A N 1
ATOM 705 C CA . GLU A 1 84 ? -14.294 -0.306 -1.865 1.00 81.12 84 GLU A CA 1
ATOM 706 C C . GLU A 1 84 ? -14.791 -0.449 -0.413 1.00 81.12 84 GLU A C 1
ATOM 708 O O . GLU A 1 84 ? -15.976 -0.653 -0.168 1.00 81.12 84 GLU A O 1
ATOM 713 N N . LYS A 1 85 ? -13.891 -0.334 0.570 1.00 80.69 85 LYS A N 1
ATOM 714 C CA . LYS A 1 85 ? -14.185 -0.518 1.995 1.00 80.69 85 LYS A CA 1
ATOM 715 C C . LYS A 1 85 ? -13.968 0.765 2.770 1.00 80.69 85 LYS A C 1
ATOM 717 O O . LYS A 1 85 ? -13.044 1.531 2.497 1.00 80.69 85 LYS A O 1
ATOM 722 N N . THR A 1 86 ? -14.784 0.970 3.793 1.00 83.88 86 THR A N 1
ATOM 723 C CA . THR A 1 86 ? -14.631 2.093 4.720 1.00 83.88 86 THR A CA 1
ATOM 724 C C . THR A 1 86 ? -13.613 1.751 5.810 1.00 83.88 86 THR A C 1
ATOM 726 O O . THR A 1 86 ? -13.459 0.596 6.202 1.00 83.88 86 THR A O 1
ATOM 729 N N . TRP A 1 87 ? -12.947 2.764 6.377 1.00 77.00 87 TRP A N 1
ATOM 730 C CA . TRP A 1 87 ? -12.035 2.593 7.517 1.00 77.00 87 TRP A CA 1
ATOM 731 C C . TRP A 1 87 ? -12.643 1.789 8.678 1.00 77.00 87 TRP A C 1
ATOM 733 O O . TRP A 1 87 ? -11.963 0.931 9.227 1.00 77.00 87 TRP A O 1
ATOM 743 N N . LYS A 1 88 ? -13.927 2.000 9.001 1.00 79.94 88 LYS A N 1
ATOM 744 C CA . LYS A 1 88 ? -14.633 1.243 10.051 1.00 79.94 88 LYS A CA 1
ATOM 745 C C . LYS A 1 88 ? -14.698 -0.260 9.765 1.00 79.94 88 LYS A C 1
ATOM 747 O O . LYS A 1 88 ? -14.467 -1.063 10.657 1.00 79.94 88 LYS A O 1
ATOM 752 N N . GLU A 1 89 ? -14.957 -0.641 8.518 1.00 83.31 89 GLU A N 1
ATOM 753 C CA . GLU A 1 89 ? -15.028 -2.051 8.113 1.00 83.31 89 GLU A CA 1
ATOM 754 C C . GLU A 1 89 ? -13.640 -2.702 8.151 1.00 83.31 89 GLU A C 1
ATOM 756 O O . GLU A 1 89 ? -13.496 -3.865 8.521 1.00 83.31 89 GLU A O 1
ATOM 761 N N . LEU A 1 90 ? -12.589 -1.947 7.811 1.00 80.06 90 LEU A N 1
ATOM 762 C CA . LEU A 1 90 ? -11.205 -2.406 7.947 1.00 80.06 90 LEU A CA 1
ATOM 763 C C . LEU A 1 90 ? -10.812 -2.618 9.415 1.00 80.06 90 LEU A C 1
ATOM 765 O O . LEU A 1 90 ? -10.109 -3.583 9.716 1.00 80.06 90 LEU A O 1
ATOM 769 N N . GLU A 1 91 ? -11.269 -1.752 10.320 1.00 78.25 91 GLU A N 1
ATOM 770 C CA . GLU A 1 91 ? -11.081 -1.920 11.765 1.00 78.25 91 GLU A CA 1
ATOM 771 C C . GLU A 1 91 ? -11.784 -3.180 12.285 1.00 78.25 91 GLU A C 1
ATOM 773 O O . GLU A 1 91 ? -11.176 -3.946 13.036 1.00 78.25 91 GLU A O 1
ATOM 778 N N . GLU A 1 92 ? -13.015 -3.452 11.844 1.00 81.62 92 GLU A N 1
ATOM 779 C CA . GLU A 1 92 ? -13.752 -4.670 12.208 1.00 81.62 92 GLU A CA 1
ATOM 780 C C . GLU A 1 92 ? -13.080 -5.941 11.674 1.00 81.62 92 GLU A C 1
ATOM 782 O O . GLU A 1 92 ? -12.899 -6.904 12.419 1.00 81.62 92 GLU A O 1
ATOM 787 N N . ILE A 1 93 ? -12.630 -5.939 10.413 1.00 83.19 93 ILE A N 1
ATOM 788 C CA . ILE A 1 93 ? -11.898 -7.068 9.814 1.00 83.19 93 ILE A CA 1
ATOM 789 C C . ILE A 1 93 ? -10.569 -7.312 10.538 1.00 83.19 93 ILE A C 1
ATOM 791 O O . ILE A 1 93 ? -10.152 -8.458 10.684 1.00 83.19 93 ILE A O 1
ATOM 795 N N . ALA A 1 94 ? -9.880 -6.253 10.967 1.00 75.75 94 ALA A N 1
ATOM 796 C CA . ALA A 1 94 ? -8.607 -6.376 11.671 1.00 75.75 94 ALA A CA 1
ATOM 797 C C . ALA A 1 94 ? -8.768 -6.871 13.115 1.00 75.75 94 ALA A C 1
ATOM 799 O O . ALA A 1 94 ? -7.842 -7.514 13.616 1.00 75.75 94 ALA A O 1
ATOM 800 N N . SER A 1 95 ? -9.898 -6.544 13.752 1.00 67.81 95 SER A N 1
ATOM 801 C CA . SER A 1 95 ? -10.235 -6.903 15.137 1.00 67.81 95 SER A CA 1
ATOM 802 C C . SER A 1 95 ? -10.778 -8.327 15.286 1.00 67.81 95 SER A C 1
ATOM 804 O O . SER A 1 95 ? -10.811 -8.841 16.403 1.00 6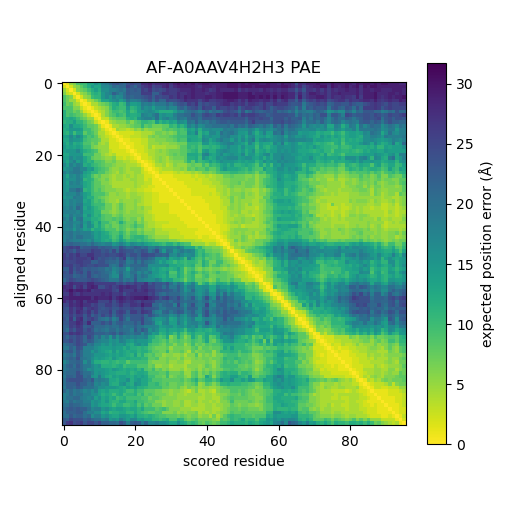7.81 95 SER A O 1
ATOM 806 N N . ARG A 1 96 ? -11.205 -8.942 14.179 1.00 62.84 96 ARG A N 1
ATOM 807 C CA . ARG A 1 96 ? -11.576 -10.356 14.091 1.00 62.84 96 ARG A CA 1
ATOM 808 C C . ARG A 1 96 ? -10.344 -11.260 14.049 1.00 62.84 96 ARG A C 1
ATOM 810 O O . ARG A 1 96 ? -10.427 -12.342 14.667 1.00 62.84 96 ARG A O 1
#

Foldseek 3Di:
DDPPDVDDDDPDDDPVNVCVVVVHDDPVVVVVVVVVVLVLVLLQDPPPDPSVVVVVDDPPDDDDPPDPPDDPVNVVVVVCVVVVDDPVVVSVVSND